Protein AF-A0A537HG86-F1 (afdb_monomer_lite)

Radius of gyration: 15.33 Å; chains: 1; bounding box: 36×35×35 Å

Secondary structure (DSSP, 8-state):
--PPPHHHHHHHHHHHHHHHHHHHHHHTT---HHHHHHHHHHHHHHHHHHTGGG-TTT--SSS-HHHHHHHHHHHHHHSTT----S--TT-SS-----

Structure (mmCIF, N/CA/C/O backbone):
data_AF-A0A537HG86-F1
#
_entry.id   AF-A0A537HG86-F1
#
loop_
_atom_site.group_PDB
_atom_site.id
_atom_site.type_symbol
_atom_site.label_atom_id
_atom_site.label_alt_id
_atom_site.label_comp_id
_atom_site.label_asym_id
_atom_site.label_entity_id
_atom_site.label_seq_id
_atom_site.pdbx_PDB_ins_code
_atom_site.Cartn_x
_a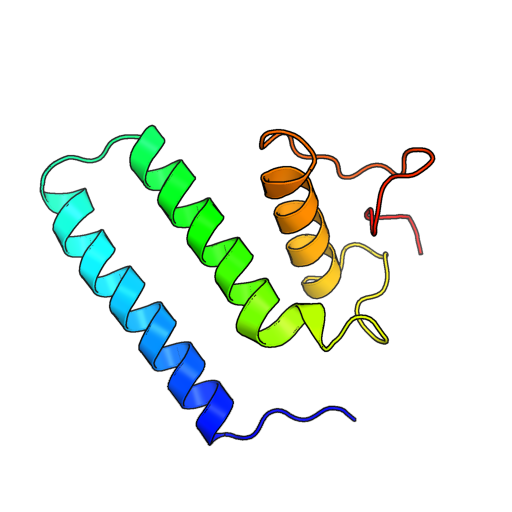tom_site.Cartn_y
_atom_site.Cartn_z
_atom_site.occupancy
_atom_site.B_iso_or_equiv
_atom_site.auth_seq_id
_atom_site.auth_comp_id
_atom_site.auth_asym_id
_atom_site.auth_atom_id
_atom_site.pdbx_PDB_model_num
ATOM 1 N N . MET A 1 1 ? 10.851 -5.508 -20.127 1.00 55.84 1 MET A N 1
ATOM 2 C CA . MET A 1 1 ? 9.691 -5.098 -19.307 1.00 55.84 1 MET A CA 1
ATOM 3 C C . MET A 1 1 ? 9.625 -6.038 -18.115 1.00 55.84 1 MET A C 1
ATOM 5 O O . MET A 1 1 ? 9.661 -7.239 -18.341 1.00 55.84 1 MET A O 1
ATOM 9 N N . LYS A 1 2 ? 9.635 -5.543 -16.869 1.00 65.12 2 LYS A N 1
ATOM 10 C CA . LYS A 1 2 ? 9.411 -6.424 -15.711 1.00 65.12 2 LYS A CA 1
ATOM 11 C C . LYS A 1 2 ? 7.944 -6.844 -15.743 1.00 65.12 2 LYS A C 1
ATOM 13 O O . LYS A 1 2 ? 7.074 -6.002 -15.550 1.00 65.12 2 LYS A O 1
ATOM 18 N N . THR A 1 3 ? 7.683 -8.102 -16.058 1.00 79.44 3 THR A N 1
ATOM 19 C CA . THR A 1 3 ? 6.339 -8.677 -16.080 1.00 79.44 3 THR A CA 1
ATOM 20 C C . THR A 1 3 ? 6.139 -9.517 -14.826 1.00 79.44 3 THR A C 1
ATOM 22 O O . THR A 1 3 ? 7.037 -10.246 -14.403 1.00 79.44 3 THR A O 1
ATOM 25 N N . TYR A 1 4 ? 4.971 -9.388 -14.204 1.00 87.56 4 TYR A N 1
ATOM 26 C CA . TYR A 1 4 ? 4.551 -10.300 -13.146 1.00 87.56 4 TYR A CA 1
ATOM 27 C C . TYR A 1 4 ? 3.997 -11.568 -13.788 1.00 87.56 4 TYR A C 1
ATOM 29 O O . TYR A 1 4 ? 3.319 -11.487 -14.813 1.00 87.56 4 TYR A O 1
ATOM 37 N N . SER A 1 5 ? 4.292 -12.732 -13.207 1.00 93.50 5 SER A N 1
ATOM 38 C CA . SER A 1 5 ? 3.601 -13.957 -13.603 1.00 93.50 5 SER A CA 1
ATOM 39 C C . SER A 1 5 ? 2.128 -13.856 -13.211 1.00 93.50 5 SER A C 1
ATOM 41 O O . SER A 1 5 ? 1.787 -13.193 -12.227 1.00 93.50 5 SER A O 1
ATOM 43 N N . GLN A 1 6 ? 1.259 -14.537 -13.957 1.00 94.50 6 GLN A N 1
ATOM 44 C CA . GLN A 1 6 ? -0.156 -14.617 -13.600 1.00 94.50 6 GLN A CA 1
ATOM 45 C C . GLN A 1 6 ? -0.333 -15.213 -12.197 1.00 94.50 6 GLN A C 1
ATOM 47 O O . GLN A 1 6 ? -1.062 -14.660 -11.389 1.00 94.50 6 GLN A O 1
ATOM 52 N N . GLU A 1 7 ? 0.443 -16.247 -11.865 1.00 96.25 7 GLU A N 1
ATOM 53 C CA . GLU A 1 7 ? 0.469 -16.852 -10.529 1.00 96.25 7 GLU A CA 1
ATOM 54 C C . GLU A 1 7 ? 0.759 -15.831 -9.414 1.00 96.25 7 GLU A C 1
ATOM 56 O O . GLU A 1 7 ? 0.099 -15.844 -8.377 1.00 96.25 7 GLU A O 1
ATOM 61 N N . HIS A 1 8 ? 1.713 -14.913 -9.619 1.00 93.94 8 HIS A N 1
ATOM 62 C CA . HIS A 1 8 ? 1.999 -13.854 -8.644 1.00 93.94 8 HIS A CA 1
ATOM 63 C C . HIS A 1 8 ? 0.811 -12.902 -8.495 1.00 93.94 8 HIS A C 1
ATOM 65 O O . HIS A 1 8 ? 0.463 -12.533 -7.376 1.00 93.94 8 HIS A O 1
ATOM 71 N N . ILE A 1 9 ? 0.179 -12.517 -9.609 1.00 95.00 9 ILE A N 1
ATOM 72 C CA . ILE A 1 9 ? -1.006 -11.650 -9.601 1.00 95.00 9 ILE A CA 1
ATOM 73 C C . ILE A 1 9 ? -2.151 -12.328 -8.841 1.00 95.00 9 ILE A C 1
ATOM 75 O O . ILE A 1 9 ? -2.713 -11.714 -7.933 1.00 95.00 9 ILE A O 1
ATOM 79 N N . ASP A 1 10 ? -2.436 -13.592 -9.145 1.00 97.12 10 ASP A N 1
ATOM 80 C CA . ASP A 1 10 ? -3.504 -14.369 -8.514 1.00 97.12 10 ASP A CA 1
ATOM 81 C C . ASP A 1 10 ? -3.248 -14.531 -7.006 1.00 97.12 10 ASP A C 1
ATOM 83 O O . ASP A 1 10 ? -4.143 -14.326 -6.182 1.00 97.12 10 ASP A O 1
ATOM 87 N N . ALA A 1 11 ? -2.003 -14.821 -6.611 1.00 96.06 11 ALA A N 1
ATOM 88 C CA . ALA A 1 11 ? -1.612 -14.925 -5.207 1.00 96.06 11 ALA A CA 1
ATOM 89 C C . ALA A 1 11 ? -1.741 -13.583 -4.461 1.00 96.06 11 ALA A C 1
ATOM 91 O O . ALA A 1 11 ? -2.203 -13.543 -3.314 1.00 96.06 11 ALA A O 1
ATOM 92 N N . SER A 1 12 ? -1.358 -12.475 -5.102 1.00 95.50 12 SER A N 1
ATOM 93 C CA . SER A 1 12 ? -1.541 -11.124 -4.566 1.00 95.50 12 SER A CA 1
ATOM 94 C C . SER A 1 12 ? -3.020 -10.781 -4.385 1.00 95.50 12 SER A C 1
ATOM 96 O O . SER A 1 12 ? -3.402 -10.295 -3.319 1.00 95.50 12 SER A O 1
ATOM 98 N N . GLN A 1 13 ? -3.861 -11.077 -5.380 1.00 95.75 13 GLN A N 1
ATOM 99 C CA . GLN A 1 13 ? -5.309 -10.867 -5.305 1.00 95.75 13 GLN A CA 1
ATOM 100 C C . GLN A 1 13 ? -5.932 -11.688 -4.174 1.00 95.75 13 GLN A C 1
ATOM 102 O O . GLN A 1 13 ? -6.607 -11.129 -3.310 1.00 95.75 13 GLN A O 1
ATOM 107 N N . ALA A 1 14 ? -5.619 -12.984 -4.098 1.00 96.88 14 ALA A N 1
ATOM 108 C CA . ALA A 1 14 ? -6.122 -13.863 -3.046 1.00 96.88 14 ALA A CA 1
ATOM 109 C C . ALA A 1 14 ? -5.768 -13.356 -1.637 1.00 96.88 14 ALA A C 1
ATOM 111 O O . ALA A 1 14 ? -6.587 -13.448 -0.714 1.00 96.88 14 ALA A O 1
ATOM 112 N N . ARG A 1 15 ? -4.567 -12.786 -1.465 1.00 95.81 15 ARG A N 1
ATOM 113 C CA . ARG A 1 15 ? -4.118 -12.191 -0.199 1.00 95.81 15 ARG A CA 1
ATOM 114 C C . ARG A 1 15 ? -4.897 -10.925 0.156 1.00 95.81 15 ARG A C 1
ATOM 116 O O . ARG A 1 15 ? -5.345 -10.801 1.295 1.00 95.81 15 ARG A O 1
ATOM 123 N N . VAL A 1 16 ? -5.077 -10.006 -0.794 1.00 94.44 16 VAL A N 1
ATOM 124 C CA . VAL A 1 16 ? -5.866 -8.780 -0.578 1.00 94.44 16 VAL A CA 1
ATOM 125 C C . VAL A 1 16 ? -7.315 -9.132 -0.246 1.00 94.44 16 VAL A C 1
ATOM 127 O O . VAL A 1 16 ? -7.856 -8.641 0.743 1.00 94.44 16 VAL A O 1
ATOM 130 N N . ASP A 1 17 ? -7.915 -10.057 -0.990 1.00 95.25 17 ASP A N 1
ATOM 131 C CA . ASP A 1 17 ? -9.287 -10.500 -0.760 1.00 95.25 17 ASP A CA 1
ATOM 132 C C . ASP A 1 17 ? -9.472 -11.159 0.610 1.00 95.25 17 ASP A C 1
ATOM 134 O O . ASP A 1 17 ? -10.499 -10.969 1.267 1.00 95.25 17 ASP A O 1
ATOM 138 N N . ALA A 1 18 ? -8.489 -11.936 1.073 1.00 94.12 18 ALA A N 1
ATOM 139 C CA . ALA A 1 18 ? -8.520 -12.518 2.410 1.00 94.12 18 ALA A CA 1
ATOM 140 C C . ALA A 1 18 ? -8.526 -11.435 3.500 1.00 94.12 18 ALA A C 1
ATOM 142 O O . ALA A 1 18 ? -9.344 -11.516 4.421 1.00 94.12 18 ALA A O 1
ATOM 143 N N . ASN A 1 19 ? -7.687 -10.403 3.359 1.00 91.69 19 ASN A N 1
ATOM 144 C CA . ASN A 1 19 ? -7.646 -9.268 4.282 1.00 91.69 19 ASN A CA 1
ATOM 145 C C . ASN A 1 19 ? -8.972 -8.496 4.281 1.00 91.69 19 ASN A C 1
ATOM 147 O O . ASN A 1 19 ? -9.533 -8.257 5.347 1.00 91.69 19 ASN A O 1
ATOM 151 N N . LEU A 1 20 ? -9.526 -8.190 3.103 1.00 91.62 20 LEU A N 1
ATOM 152 C CA . LEU A 1 20 ? -10.821 -7.511 2.966 1.00 91.62 20 LEU A CA 1
ATOM 153 C C . LEU A 1 20 ? -11.974 -8.315 3.587 1.00 91.62 20 LEU A C 1
ATOM 155 O O . LEU A 1 20 ? -12.867 -7.754 4.219 1.00 91.62 20 LEU A O 1
ATOM 159 N N . ARG A 1 21 ? -11.978 -9.645 3.432 1.00 92.12 21 ARG A N 1
ATOM 160 C CA . ARG A 1 21 ? -12.987 -10.509 4.069 1.00 92.12 21 ARG A CA 1
ATOM 161 C C . ARG A 1 21 ? -12.863 -10.520 5.590 1.00 92.12 21 ARG A C 1
ATOM 163 O O . ARG A 1 21 ? -13.889 -10.571 6.269 1.00 92.12 21 ARG A O 1
ATOM 170 N N . ALA A 1 22 ? -11.642 -10.536 6.121 1.00 87.56 22 ALA A N 1
ATOM 171 C CA . ALA A 1 22 ? -11.403 -10.487 7.560 1.00 87.56 22 ALA A CA 1
ATOM 172 C C . ALA A 1 22 ? -11.849 -9.138 8.143 1.00 87.56 22 ALA A C 1
ATOM 174 O O . ALA A 1 22 ? -12.593 -9.111 9.122 1.00 87.56 22 ALA A O 1
ATOM 175 N N . ASP A 1 23 ? -11.485 -8.049 7.470 1.00 85.94 23 ASP A N 1
ATOM 176 C CA . ASP A 1 23 ? -11.859 -6.681 7.817 1.00 85.94 23 ASP A CA 1
ATOM 177 C C . ASP A 1 23 ? -13.377 -6.478 7.870 1.00 85.94 23 ASP A C 1
ATOM 179 O O . ASP A 1 23 ? -13.914 -6.103 8.910 1.00 85.94 23 ASP A O 1
ATOM 183 N N . ARG A 1 24 ? -14.112 -6.859 6.816 1.00 85.50 24 ARG A N 1
ATOM 184 C CA . ARG A 1 24 ? -15.585 -6.744 6.787 1.00 85.50 24 ARG A CA 1
ATOM 185 C C . ARG A 1 24 ? -16.266 -7.435 7.971 1.00 85.50 24 ARG A C 1
ATOM 187 O O . ARG A 1 24 ? -17.284 -6.953 8.463 1.00 85.50 24 ARG A O 1
ATOM 194 N N . LYS A 1 25 ? -15.715 -8.556 8.452 1.00 83.88 25 LYS A N 1
ATOM 195 C CA . LYS A 1 25 ? -16.228 -9.257 9.644 1.00 83.88 25 LYS A CA 1
ATOM 196 C C . LYS A 1 25 ? -15.933 -8.509 10.946 1.00 83.88 25 LYS A C 1
ATOM 198 O O . LYS A 1 25 ? -16.650 -8.718 11.923 1.00 83.88 25 LYS A O 1
ATOM 203 N N . GLN A 1 26 ? -14.871 -7.709 10.982 1.00 78.56 26 GLN A N 1
ATOM 204 C CA . GLN A 1 26 ? -14.426 -6.950 12.146 1.00 78.56 26 GLN A CA 1
ATOM 205 C C . GLN A 1 26 ? -15.108 -5.578 12.229 1.00 78.56 26 GLN A C 1
ATOM 207 O O . GLN A 1 26 ? -15.661 -5.255 13.279 1.00 78.56 26 GLN A O 1
ATOM 212 N N . VAL A 1 27 ? -15.183 -4.834 11.119 1.00 77.88 27 VAL A N 1
ATOM 213 C CA . VAL A 1 27 ? -15.914 -3.554 11.018 1.00 77.88 27 VAL A CA 1
ATOM 214 C C . VAL A 1 27 ? -17.384 -3.726 11.402 1.00 77.88 27 VAL A C 1
ATOM 216 O O . VAL A 1 27 ? -17.932 -2.904 12.128 1.00 77.88 27 VAL A O 1
ATOM 219 N N . ALA A 1 28 ? -18.009 -4.843 11.011 1.00 75.00 28 ALA A N 1
ATOM 220 C CA . ALA A 1 28 ? -19.389 -5.160 11.386 1.00 75.00 28 ALA A CA 1
ATOM 221 C C . ALA A 1 28 ? -19.610 -5.329 12.905 1.00 75.00 28 ALA A C 1
ATOM 223 O O . ALA A 1 28 ? -20.753 -5.302 13.356 1.00 75.00 28 ALA A O 1
ATOM 224 N N . LYS A 1 29 ? -18.546 -5.536 13.694 1.00 76.25 29 LYS A N 1
ATOM 225 C CA . LYS A 1 29 ? -18.630 -5.755 15.147 1.00 76.25 29 LYS A CA 1
ATOM 226 C C . LYS A 1 29 ? -18.359 -4.492 15.961 1.00 76.25 29 LYS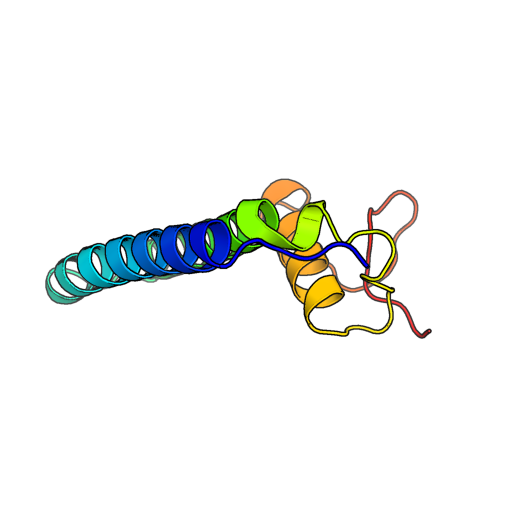 A C 1
ATOM 228 O O . LYS A 1 29 ? -18.960 -4.343 17.019 1.00 76.25 29 LYS A O 1
ATOM 233 N N . ALA A 1 30 ? -17.463 -3.619 15.499 1.00 67.44 30 ALA A N 1
ATOM 234 C CA . ALA A 1 30 ? -17.176 -2.320 16.111 1.00 67.44 30 ALA A CA 1
ATOM 235 C C . ALA A 1 30 ? -16.292 -1.476 15.168 1.00 67.44 30 ALA A C 1
ATOM 237 O O . ALA A 1 30 ? -15.075 -1.679 15.145 1.00 67.44 30 ALA A O 1
ATOM 238 N N . PRO A 1 31 ? -16.859 -0.540 14.389 1.00 71.75 31 PRO A N 1
ATOM 239 C CA . PRO A 1 31 ? -16.065 0.351 13.553 1.00 71.75 31 PRO A CA 1
ATOM 240 C C . PRO A 1 31 ? -15.365 1.395 14.434 1.00 71.75 31 PRO A C 1
ATOM 242 O O . PRO A 1 31 ? -16.022 2.155 15.147 1.00 71.75 31 PRO A O 1
ATOM 245 N N . SER A 1 32 ? -14.033 1.445 14.395 1.00 85.31 32 SER A N 1
ATOM 246 C CA . SER A 1 32 ? -13.265 2.564 14.947 1.00 85.31 32 SER A CA 1
ATOM 247 C C . SER A 1 32 ? -12.391 3.185 13.867 1.00 85.31 32 SER A C 1
ATOM 249 O O . SER A 1 32 ? -11.830 2.488 13.017 1.00 85.31 32 SER A O 1
ATOM 251 N N . LYS A 1 33 ? -12.251 4.513 13.912 1.00 87.00 33 LYS A N 1
ATOM 252 C CA . LYS A 1 33 ? -11.431 5.261 12.949 1.00 87.00 33 LYS A CA 1
ATOM 253 C C . LYS A 1 33 ? -9.964 4.845 13.021 1.00 87.00 33 LYS A C 1
ATOM 255 O O . LYS A 1 33 ? -9.273 4.819 12.009 1.00 87.00 33 LYS A O 1
ATOM 260 N N . GLU A 1 34 ? -9.490 4.495 14.213 1.00 88.25 34 GLU A N 1
ATOM 261 C CA . GLU A 1 34 ? -8.129 4.021 14.448 1.00 88.25 34 GLU A CA 1
ATOM 262 C C . GLU A 1 34 ? -7.876 2.684 13.748 1.00 88.25 34 GLU A C 1
ATOM 264 O O . GLU A 1 34 ? -6.805 2.475 13.174 1.00 88.25 34 GLU A O 1
ATOM 269 N N . PHE A 1 35 ? -8.862 1.784 13.776 1.00 86.75 35 PHE A N 1
ATOM 270 C CA . PHE A 1 35 ? -8.769 0.506 13.086 1.00 86.75 35 PHE A CA 1
ATOM 271 C C . PHE A 1 35 ? -8.785 0.696 11.567 1.00 86.75 35 PHE A C 1
ATOM 273 O O . PHE A 1 35 ? -7.892 0.180 10.898 1.00 86.75 35 PHE A O 1
ATOM 280 N N . GLU A 1 36 ? -9.720 1.489 11.036 1.00 87.50 36 GLU A N 1
ATOM 281 C CA . GLU A 1 36 ? -9.792 1.794 9.599 1.00 87.50 36 GLU A CA 1
ATOM 282 C C . GLU A 1 36 ? -8.487 2.414 9.081 1.00 87.50 36 GLU A C 1
ATOM 284 O O . GLU A 1 36 ? -7.952 1.982 8.060 1.00 87.50 36 GLU A O 1
ATOM 289 N N . ALA A 1 37 ? -7.925 3.382 9.815 1.00 90.12 37 ALA A N 1
ATOM 290 C CA . ALA A 1 37 ? -6.663 4.019 9.455 1.00 90.12 37 ALA A CA 1
ATOM 291 C C . ALA A 1 37 ? -5.496 3.020 9.438 1.00 90.12 37 ALA A C 1
ATOM 293 O O . ALA A 1 37 ? -4.683 3.027 8.512 1.00 90.12 37 ALA A O 1
ATOM 294 N N . ARG A 1 38 ? -5.412 2.133 10.440 1.00 90.25 38 ARG A N 1
ATOM 295 C CA . ARG A 1 38 ? -4.374 1.096 10.483 1.00 90.25 38 ARG A CA 1
ATOM 296 C C . ARG A 1 38 ? -4.533 0.099 9.338 1.00 90.25 38 ARG A C 1
ATOM 298 O O . ARG A 1 38 ? -3.549 -0.210 8.674 1.00 90.25 38 ARG A O 1
ATOM 305 N N . PHE A 1 39 ? -5.756 -0.358 9.086 1.00 90.69 39 PHE A N 1
ATOM 306 C CA . PHE A 1 39 ? -6.054 -1.299 8.014 1.00 90.69 39 PHE A CA 1
ATOM 307 C C . PHE A 1 39 ? -5.688 -0.730 6.638 1.00 90.69 39 PHE A C 1
ATOM 309 O O . PHE A 1 39 ? -5.012 -1.395 5.852 1.00 90.69 39 PHE A O 1
ATOM 316 N N . LEU A 1 40 ? -6.062 0.526 6.371 1.00 91.50 40 LEU A N 1
ATOM 317 C CA . LEU A 1 40 ? -5.683 1.222 5.144 1.00 91.50 40 LEU A CA 1
ATOM 318 C C . LEU A 1 40 ? -4.158 1.309 4.994 1.00 91.50 40 LEU A C 1
ATOM 320 O O . LEU A 1 40 ? -3.630 0.975 3.934 1.00 91.50 40 LEU A O 1
ATOM 324 N N . ASN A 1 41 ? -3.450 1.722 6.050 1.00 95.12 41 ASN A N 1
ATOM 325 C CA . ASN A 1 41 ? -1.991 1.832 6.023 1.00 95.12 41 ASN A CA 1
ATOM 326 C C . ASN A 1 41 ? -1.328 0.482 5.714 1.00 95.12 41 ASN A C 1
ATOM 328 O O . ASN A 1 41 ? -0.448 0.414 4.856 1.00 95.12 41 ASN A O 1
ATOM 332 N N . ASP A 1 42 ? -1.784 -0.596 6.356 1.00 94.62 42 ASP A N 1
ATOM 333 C CA . ASP A 1 42 ? -1.251 -1.942 6.140 1.00 94.62 42 ASP A CA 1
ATOM 334 C C . ASP A 1 42 ? -1.500 -2.428 4.696 1.00 94.62 42 ASP A C 1
ATOM 336 O O . ASP A 1 42 ? -0.612 -3.024 4.081 1.00 94.62 42 ASP A O 1
ATOM 340 N N . LEU A 1 43 ? -2.667 -2.126 4.108 1.00 94.38 43 LEU A N 1
ATOM 341 C CA . LEU A 1 43 ? -2.964 -2.446 2.705 1.00 94.38 43 LEU A CA 1
ATOM 342 C C . LEU A 1 43 ? -2.072 -1.683 1.717 1.00 94.38 43 LEU A C 1
ATOM 344 O O . LEU A 1 43 ? -1.605 -2.269 0.738 1.00 94.38 43 LEU A O 1
ATOM 348 N N . VAL A 1 44 ? -1.813 -0.399 1.968 1.00 95.00 44 VAL A N 1
ATOM 349 C CA . VAL A 1 44 ? -0.937 0.422 1.117 1.00 95.00 44 VAL A CA 1
ATOM 350 C C . VAL A 1 44 ? 0.500 -0.108 1.147 1.00 95.00 44 VAL A C 1
ATOM 352 O O . VAL A 1 44 ? 1.117 -0.276 0.094 1.00 95.00 44 VAL A O 1
ATOM 355 N N . LEU A 1 45 ? 1.019 -0.447 2.331 1.00 96.06 45 LEU A N 1
ATOM 356 C CA . LEU A 1 45 ? 2.348 -1.054 2.475 1.00 96.06 45 LEU A CA 1
ATOM 357 C C . LEU A 1 45 ? 2.435 -2.423 1.788 1.00 96.06 45 LEU A C 1
ATOM 359 O O . LEU A 1 45 ? 3.432 -2.733 1.133 1.00 96.06 45 LEU A O 1
ATOM 363 N N . LEU A 1 46 ? 1.380 -3.234 1.893 1.00 95.44 46 LEU A N 1
ATOM 364 C CA . LEU A 1 46 ? 1.308 -4.522 1.211 1.00 95.44 46 LEU A CA 1
ATOM 365 C C . LEU A 1 46 ? 1.344 -4.356 -0.317 1.00 95.44 46 LEU A C 1
ATOM 367 O O . LEU A 1 46 ? 2.016 -5.131 -0.997 1.00 95.44 46 LEU A O 1
ATOM 371 N N . LEU A 1 47 ? 0.664 -3.344 -0.864 1.00 93.50 47 LEU A N 1
ATOM 372 C CA . LEU A 1 47 ? 0.671 -3.061 -2.300 1.00 93.50 47 LEU A CA 1
ATOM 373 C C . LEU A 1 47 ? 2.076 -2.691 -2.806 1.00 93.50 47 LEU A C 1
ATOM 375 O O . LEU A 1 47 ? 2.501 -3.186 -3.856 1.00 93.50 47 LEU A O 1
ATOM 379 N N . ASP A 1 48 ? 2.827 -1.889 -2.045 1.00 92.88 48 ASP A N 1
ATOM 380 C CA . ASP A 1 48 ? 4.224 -1.586 -2.373 1.00 92.88 48 ASP A CA 1
ATOM 381 C C . ASP A 1 48 ? 5.100 -2.841 -2.358 1.00 92.88 48 ASP A C 1
ATOM 383 O O . ASP A 1 48 ? 5.836 -3.103 -3.318 1.00 92.88 48 ASP A O 1
ATOM 387 N N . TYR A 1 49 ? 4.960 -3.669 -1.319 1.00 92.25 49 TYR A N 1
ATOM 388 C CA . TYR A 1 49 ? 5.693 -4.927 -1.210 1.00 92.25 49 TYR A CA 1
ATOM 389 C C . TYR A 1 49 ? 5.352 -5.916 -2.331 1.00 92.25 49 TYR A C 1
ATOM 391 O O . TYR A 1 49 ? 6.216 -6.666 -2.769 1.00 92.25 49 TYR A O 1
ATOM 399 N N . MET A 1 50 ? 4.122 -5.944 -2.841 1.00 92.38 50 MET A N 1
ATOM 400 C CA . MET A 1 50 ? 3.765 -6.870 -3.921 1.00 92.38 50 MET A CA 1
ATOM 401 C C . MET A 1 50 ? 4.198 -6.372 -5.301 1.00 92.38 50 MET A C 1
ATOM 403 O O . MET A 1 50 ? 4.547 -7.197 -6.149 1.00 92.38 50 MET A O 1
ATOM 407 N N . PHE A 1 51 ? 4.191 -5.051 -5.526 1.00 90.12 51 PHE A N 1
ATOM 408 C CA . PHE A 1 51 ? 4.360 -4.488 -6.867 1.00 90.12 51 PHE A CA 1
ATOM 409 C C . PHE A 1 51 ? 5.340 -3.310 -6.942 1.00 90.12 51 PHE A C 1
ATOM 411 O O . PHE A 1 51 ? 6.319 -3.357 -7.691 1.00 90.12 51 PHE A O 1
ATOM 418 N N . VAL A 1 52 ? 5.086 -2.227 -6.208 1.00 86.88 52 VAL A N 1
ATOM 419 C CA . VAL A 1 52 ? 5.688 -0.919 -6.526 1.00 86.88 52 VAL A CA 1
ATOM 420 C C . VAL A 1 52 ? 7.202 -0.890 -6.276 1.00 86.88 52 VAL A C 1
ATOM 422 O O . VAL A 1 52 ? 7.938 -0.370 -7.116 1.00 86.88 52 VAL A O 1
ATOM 425 N N . HIS A 1 53 ? 7.714 -1.549 -5.229 1.00 85.06 53 HIS A N 1
ATOM 426 C CA . HIS A 1 53 ? 9.160 -1.599 -4.944 1.00 85.06 53 HIS A CA 1
ATOM 427 C C . HIS A 1 53 ? 10.009 -2.204 -6.078 1.00 85.06 53 HIS A C 1
ATOM 429 O O . HIS A 1 53 ? 11.200 -1.911 -6.188 1.00 85.06 53 HIS A O 1
ATOM 435 N N . ARG A 1 54 ? 9.421 -3.025 -6.962 1.00 83.50 54 ARG A N 1
ATOM 436 C CA . ARG A 1 54 ? 10.131 -3.606 -8.119 1.00 83.50 54 ARG A CA 1
ATOM 437 C C . ARG A 1 54 ? 10.083 -2.711 -9.353 1.00 83.50 54 ARG A C 1
ATOM 439 O O . ARG A 1 54 ? 10.843 -2.958 -10.294 1.00 83.50 54 ARG A O 1
ATOM 446 N N . LEU A 1 55 ? 9.213 -1.703 -9.358 1.00 83.94 55 LEU A N 1
ATOM 447 C CA . LEU A 1 55 ? 8.920 -0.830 -10.494 1.00 83.94 55 LEU A CA 1
ATOM 448 C C . LEU A 1 55 ? 9.575 0.553 -10.379 1.00 83.94 55 LEU A C 1
ATOM 450 O O . LEU A 1 55 ? 9.265 1.432 -11.172 1.00 83.94 55 LEU A O 1
ATOM 454 N N . THR A 1 56 ? 10.536 0.737 -9.469 1.00 79.31 56 THR A N 1
ATOM 455 C CA . THR A 1 56 ? 11.234 2.018 -9.236 1.00 79.31 56 THR A CA 1
ATOM 456 C C . THR A 1 56 ? 11.825 2.657 -10.499 1.00 79.31 56 THR A C 1
ATOM 458 O O . THR A 1 56 ? 11.899 3.876 -10.589 1.00 79.31 56 THR A O 1
ATOM 461 N N . GLY A 1 57 ? 12.204 1.855 -11.501 1.00 80.00 57 GLY A N 1
ATOM 462 C CA . GLY A 1 57 ? 12.719 2.348 -12.785 1.00 80.00 57 GLY A CA 1
ATOM 463 C C . GLY A 1 57 ? 11.671 2.965 -13.723 1.00 80.00 57 GLY A C 1
ATOM 464 O O . GLY A 1 57 ? 12.054 3.659 -14.657 1.00 80.00 57 GLY A O 1
ATOM 465 N N . ILE A 1 58 ? 10.377 2.716 -13.497 1.00 82.94 58 ILE A N 1
ATOM 466 C CA . ILE A 1 58 ? 9.258 3.279 -14.280 1.00 82.94 58 ILE A CA 1
ATOM 467 C C . ILE A 1 58 ? 8.282 4.089 -13.416 1.00 82.94 58 ILE A C 1
ATOM 469 O O . ILE A 1 58 ? 7.314 4.629 -13.934 1.00 82.94 58 ILE A O 1
ATOM 473 N N . GLU A 1 59 ? 8.519 4.147 -12.102 1.00 83.94 59 GLU A N 1
ATOM 474 C CA . GLU A 1 59 ? 7.644 4.801 -11.127 1.00 83.94 59 GLU A CA 1
ATOM 475 C C . GLU A 1 59 ? 7.500 6.300 -11.398 1.00 83.94 59 GLU A C 1
ATOM 477 O O . GLU A 1 59 ? 6.442 6.850 -11.136 1.00 83.94 59 GLU A O 1
ATOM 482 N N . GLY A 1 60 ? 8.530 6.961 -11.935 1.00 83.75 60 GLY A N 1
ATOM 483 C CA . GLY A 1 60 ? 8.501 8.405 -12.173 1.00 83.75 60 GLY A CA 1
ATOM 484 C C . GLY A 1 60 ? 8.320 9.225 -10.888 1.00 83.75 60 GLY A C 1
ATOM 485 O O . GLY A 1 60 ? 8.426 8.714 -9.773 1.00 83.75 60 GLY A O 1
ATOM 486 N N . LYS A 1 61 ? 8.101 10.534 -11.046 1.00 83.94 61 LYS A N 1
ATOM 487 C CA . LYS A 1 61 ? 7.802 11.463 -9.938 1.00 83.94 61 LYS A CA 1
ATOM 488 C C . LYS A 1 61 ? 6.613 12.370 -10.228 1.00 83.94 61 LYS A C 1
ATOM 490 O O . LYS A 1 61 ? 6.297 13.217 -9.417 1.00 83.94 61 LYS A O 1
ATOM 495 N N . ASP A 1 62 ? 5.938 12.171 -11.344 1.00 81.81 62 ASP A N 1
ATOM 496 C CA . ASP A 1 62 ? 4.855 12.995 -11.889 1.00 81.81 62 ASP A CA 1
ATOM 497 C C . ASP A 1 62 ? 3.501 12.810 -11.177 1.00 81.81 62 ASP A C 1
ATOM 499 O O . ASP A 1 62 ? 2.466 13.234 -11.686 1.00 81.81 62 ASP A O 1
ATOM 503 N N . GLY A 1 63 ? 3.473 12.147 -10.017 1.00 82.88 63 GLY A N 1
ATOM 504 C CA . GLY A 1 63 ? 2.230 11.852 -9.314 1.00 82.88 63 GLY A CA 1
ATOM 505 C C . GLY A 1 63 ? 1.365 10.795 -10.003 1.00 82.88 63 GLY A C 1
ATOM 506 O O . GLY A 1 63 ? 0.172 10.714 -9.705 1.00 82.88 63 GLY A O 1
ATOM 507 N N . ASN A 1 64 ? 1.918 9.960 -10.890 1.00 88.38 64 ASN A N 1
ATOM 508 C CA . ASN A 1 64 ? 1.200 8.782 -11.375 1.00 88.38 64 ASN A CA 1
ATOM 509 C C . ASN A 1 64 ? 0.907 7.783 -10.226 1.00 88.38 64 ASN A C 1
ATOM 511 O O . ASN A 1 64 ? 1.498 7.883 -9.145 1.00 88.38 64 ASN A O 1
ATOM 515 N N . PRO A 1 65 ? 0.025 6.787 -10.430 1.00 89.94 65 PRO A N 1
ATOM 516 C CA . PRO A 1 65 ? -0.387 5.877 -9.360 1.00 89.94 65 PRO A CA 1
ATOM 517 C C . PRO A 1 65 ? 0.758 5.148 -8.638 1.00 89.94 65 PRO A C 1
ATOM 519 O O . PRO A 1 65 ? 0.679 4.950 -7.427 1.00 89.94 65 PRO A O 1
ATOM 522 N N . LEU A 1 66 ? 1.835 4.772 -9.339 1.00 89.44 66 LEU A N 1
ATOM 523 C CA . LEU A 1 66 ? 2.987 4.111 -8.715 1.00 89.44 66 LEU A CA 1
ATOM 524 C C . LEU A 1 66 ? 3.717 5.072 -7.772 1.00 89.44 66 LEU A C 1
ATOM 526 O O . LEU A 1 66 ? 4.011 4.716 -6.628 1.00 89.44 66 LEU A O 1
ATOM 530 N N . ASN A 1 67 ? 3.943 6.304 -8.229 1.00 89.19 67 ASN A N 1
ATOM 531 C CA . ASN A 1 67 ? 4.555 7.348 -7.417 1.00 89.19 67 ASN A CA 1
ATOM 532 C C . ASN A 1 67 ? 3.684 7.717 -6.204 1.00 89.19 67 ASN A C 1
ATOM 534 O O . ASN A 1 67 ? 4.203 7.870 -5.100 1.00 89.19 67 ASN A O 1
ATOM 538 N N . GLN A 1 68 ? 2.358 7.780 -6.358 1.00 90.25 68 GLN A N 1
ATOM 539 C CA . GLN A 1 68 ? 1.454 8.057 -5.235 1.00 90.25 68 GLN A CA 1
ATOM 540 C C . GLN A 1 68 ? 1.537 6.983 -4.144 1.00 90.25 68 GLN A C 1
ATOM 542 O O . GLN A 1 68 ? 1.624 7.318 -2.962 1.00 90.25 68 GLN A O 1
ATOM 547 N N . VAL A 1 69 ? 1.569 5.698 -4.517 1.00 92.62 69 VAL A N 1
ATOM 548 C CA . VAL A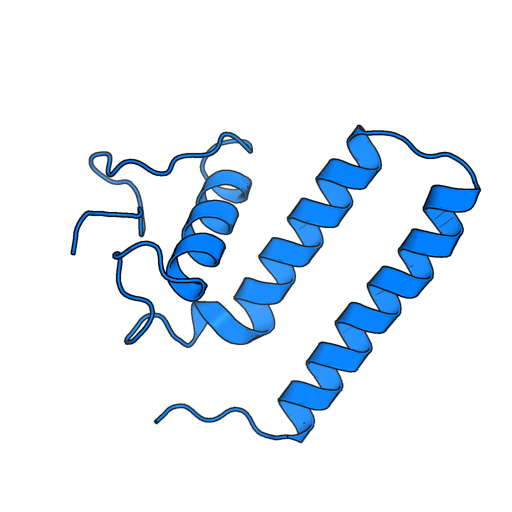 1 69 ? 1.730 4.605 -3.542 1.00 92.62 69 VAL A CA 1
ATOM 549 C C . VAL A 1 69 ? 3.059 4.742 -2.801 1.00 92.62 69 VAL A C 1
ATOM 551 O O . VAL A 1 69 ? 3.078 4.656 -1.574 1.00 92.62 69 VAL A O 1
ATOM 554 N N . ARG A 1 70 ? 4.158 5.045 -3.503 1.00 91.38 70 ARG A N 1
ATOM 555 C CA . ARG A 1 70 ? 5.458 5.294 -2.863 1.00 91.38 70 ARG A CA 1
ATOM 556 C C . ARG A 1 70 ? 5.406 6.452 -1.871 1.00 91.38 70 ARG A C 1
ATOM 558 O O . ARG A 1 70 ? 5.914 6.313 -0.758 1.00 91.38 70 ARG A O 1
ATOM 565 N N . VAL A 1 71 ? 4.798 7.575 -2.252 1.00 91.62 71 VAL A N 1
ATOM 566 C CA . VAL A 1 71 ? 4.644 8.756 -1.388 1.00 91.62 71 VAL A 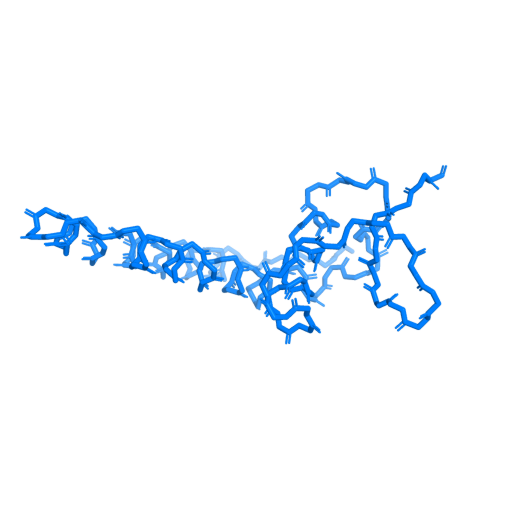CA 1
ATOM 567 C C . VAL A 1 71 ? 3.8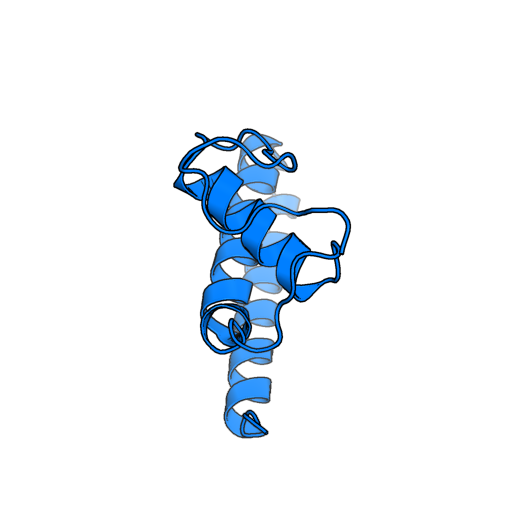62 8.405 -0.121 1.00 91.62 71 VAL A C 1
ATOM 569 O O . VAL A 1 71 ? 4.272 8.786 0.980 1.00 91.62 71 VAL A O 1
ATOM 572 N N . LEU A 1 72 ? 2.778 7.635 -0.248 1.00 94.19 72 LEU A N 1
ATOM 573 C CA . LEU A 1 72 ? 1.999 7.166 0.897 1.00 94.19 72 LEU A CA 1
ATOM 574 C C . LEU A 1 72 ? 2.822 6.236 1.797 1.00 94.19 72 LEU A C 1
ATOM 576 O O . LEU A 1 72 ? 2.880 6.464 3.004 1.00 94.19 72 LEU A O 1
ATOM 580 N N . CYS A 1 73 ? 3.525 5.249 1.235 1.00 94.44 73 CYS A N 1
ATOM 581 C CA . CYS A 1 73 ? 4.387 4.352 2.010 1.00 94.44 73 CYS A CA 1
ATOM 582 C C . CYS A 1 73 ? 5.481 5.113 2.770 1.00 94.44 73 CYS A C 1
ATOM 584 O O . CYS A 1 73 ? 5.685 4.873 3.960 1.00 94.44 73 CYS A O 1
ATOM 586 N N . ASN A 1 74 ? 6.146 6.071 2.118 1.00 92.38 74 ASN A N 1
ATOM 587 C CA . ASN A 1 74 ? 7.163 6.904 2.760 1.00 92.38 74 ASN A CA 1
ATOM 588 C C . ASN A 1 74 ? 6.554 7.772 3.868 1.00 92.38 74 ASN A C 1
ATOM 590 O O . ASN A 1 74 ? 7.138 7.907 4.938 1.00 92.38 74 ASN A O 1
ATOM 594 N N . SER A 1 75 ? 5.356 8.315 3.658 1.00 93.38 75 SER A N 1
ATOM 595 C CA . SER A 1 75 ? 4.641 9.091 4.678 1.00 93.38 75 SER A CA 1
ATOM 596 C C . SER A 1 75 ? 4.2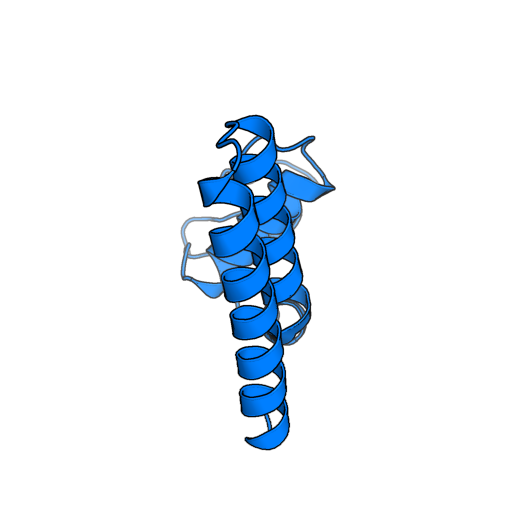93 8.241 5.908 1.00 93.38 75 SER A C 1
ATOM 598 O O . SER A 1 75 ? 4.503 8.669 7.045 1.00 93.38 75 SER A O 1
ATOM 600 N N . ILE A 1 76 ? 3.826 7.008 5.687 1.00 94.94 76 ILE A N 1
ATOM 601 C CA . ILE A 1 76 ? 3.498 6.047 6.747 1.00 94.94 76 ILE A CA 1
ATOM 602 C C . ILE A 1 76 ? 4.754 5.668 7.542 1.00 94.94 76 ILE A C 1
ATOM 604 O O . ILE A 1 76 ? 4.772 5.819 8.763 1.00 94.94 76 ILE A O 1
ATOM 608 N N . LEU A 1 77 ? 5.810 5.213 6.862 1.00 93.75 77 LEU A N 1
ATOM 609 C CA . LEU A 1 77 ? 6.992 4.637 7.512 1.00 93.75 77 LEU A CA 1
ATOM 610 C C . LEU A 1 77 ? 7.980 5.685 8.030 1.00 93.75 77 LEU A C 1
ATOM 612 O O . LEU A 1 77 ? 8.608 5.478 9.065 1.00 93.75 77 LEU A O 1
ATOM 616 N N . LEU A 1 78 ? 8.141 6.796 7.309 1.00 91.62 78 LEU A N 1
ATOM 617 C CA . LEU A 1 78 ? 9.225 7.758 7.534 1.00 91.62 78 LEU A CA 1
ATOM 618 C C . LEU A 1 78 ? 8.730 9.106 8.072 1.00 91.62 78 LEU A C 1
ATOM 620 O O . LEU A 1 78 ? 9.529 9.847 8.638 1.00 91.62 78 LEU A O 1
ATOM 624 N N . ASN A 1 79 ? 7.432 9.424 7.951 1.00 92.12 79 ASN A N 1
ATOM 625 C CA . ASN A 1 79 ? 6.864 10.695 8.425 1.00 92.12 79 ASN A CA 1
ATOM 626 C C . ASN A 1 79 ? 5.815 10.550 9.537 1.00 92.12 79 ASN A C 1
ATOM 628 O O . ASN A 1 79 ? 4.943 11.408 9.690 1.00 92.12 79 ASN A O 1
ATOM 632 N N . LYS A 1 80 ? 5.857 9.466 10.321 1.00 91.81 80 LYS A N 1
ATOM 633 C CA . LYS A 1 80 ? 4.905 9.235 11.428 1.00 91.81 80 LYS A CA 1
ATOM 634 C C . LYS A 1 80 ? 3.436 9.331 10.966 1.00 91.81 80 LYS A C 1
ATOM 636 O O . LYS A 1 80 ? 2.597 9.873 11.683 1.00 91.81 80 LYS A O 1
ATOM 641 N N . GLY A 1 81 ? 3.144 8.875 9.746 1.00 91.00 81 GLY A N 1
ATOM 642 C CA . GLY A 1 81 ? 1.809 8.934 9.147 1.00 91.00 81 GLY A CA 1
ATOM 643 C C . GLY A 1 81 ? 1.383 10.305 8.608 1.00 91.00 81 GLY A C 1
ATOM 644 O O . GLY A 1 81 ? 0.245 10.445 8.168 1.00 91.00 81 GLY A O 1
ATOM 645 N N . LYS A 1 82 ? 2.251 11.324 8.614 1.00 90.88 82 LYS A N 1
ATOM 646 C CA . LYS A 1 82 ? 1.950 12.628 8.007 1.00 90.88 82 LYS A CA 1
ATOM 647 C C . LYS A 1 82 ? 2.235 12.588 6.510 1.00 90.88 82 LYS A C 1
ATOM 649 O O . LYS A 1 82 ? 3.349 12.277 6.097 1.00 90.88 82 LYS A O 1
ATOM 654 N N . LEU A 1 83 ? 1.245 12.932 5.693 1.00 90.69 83 LEU A N 1
ATOM 655 C CA . LEU A 1 83 ? 1.413 12.978 4.243 1.00 90.69 83 LEU A CA 1
ATOM 656 C C . LEU A 1 83 ? 2.479 14.016 3.854 1.00 90.69 83 LEU A C 1
ATOM 658 O O . LEU A 1 83 ? 2.342 15.187 4.199 1.00 90.69 83 LEU A O 1
ATOM 662 N N . GLN A 1 84 ? 3.517 13.585 3.133 1.00 88.88 84 GLN A N 1
ATOM 663 C CA . GLN A 1 84 ? 4.563 14.458 2.593 1.00 88.88 84 GLN A CA 1
ATOM 664 C C . GLN A 1 84 ? 4.661 14.288 1.080 1.00 88.88 84 GLN A C 1
ATOM 666 O O . GLN A 1 84 ? 5.320 13.373 0.585 1.00 88.88 84 GLN A O 1
ATOM 671 N N . VAL A 1 85 ? 3.998 15.187 0.358 1.00 82.94 85 VAL A N 1
ATOM 672 C CA . VAL A 1 85 ? 3.966 15.177 -1.110 1.00 82.94 85 VAL A CA 1
ATOM 673 C C . VAL A 1 85 ? 5.145 15.962 -1.677 1.00 82.94 85 VAL A C 1
ATOM 675 O O . VAL A 1 85 ? 5.801 15.493 -2.605 1.00 82.94 85 VAL A O 1
ATOM 678 N N . ASP A 1 86 ? 5.459 17.108 -1.063 1.00 79.31 86 ASP A N 1
ATOM 679 C CA . ASP A 1 86 ? 6.502 18.010 -1.542 1.00 79.31 86 ASP A CA 1
ATOM 680 C C . ASP A 1 86 ? 7.900 17.421 -1.390 1.00 79.31 86 ASP A C 1
ATOM 682 O O . ASP A 1 86 ? 8.236 16.736 -0.412 1.00 79.31 86 ASP A O 1
ATOM 686 N N . LYS A 1 87 ? 8.763 17.771 -2.343 1.00 75.38 87 LYS A N 1
ATOM 687 C CA . LYS A 1 87 ? 10.179 17.436 -2.293 1.00 75.38 87 LYS A CA 1
ATOM 688 C C . LYS A 1 87 ? 10.890 18.254 -1.219 1.00 75.38 87 LYS A C 1
ATOM 690 O O . LYS A 1 87 ? 11.097 19.452 -1.378 1.00 75.38 87 LYS A O 1
ATOM 695 N N . LEU A 1 88 ? 11.348 17.572 -0.171 1.00 74.94 88 LEU A N 1
ATOM 696 C CA . LEU A 1 88 ? 12.250 18.135 0.833 1.00 74.94 88 LEU A CA 1
ATOM 697 C C . LEU A 1 88 ? 13.685 17.614 0.633 1.00 74.94 88 LEU A C 1
ATOM 699 O O . LEU A 1 88 ? 13.872 16.504 0.120 1.00 74.94 88 LEU A O 1
ATOM 703 N N . PRO A 1 89 ? 14.715 18.380 1.035 1.00 77.25 89 PRO A N 1
ATOM 704 C CA . PRO A 1 89 ? 16.092 17.896 1.053 1.00 77.25 89 PRO A CA 1
ATOM 705 C C . PRO A 1 89 ? 16.208 16.586 1.847 1.00 77.25 89 PRO A C 1
ATOM 707 O O . PRO A 1 89 ? 15.753 16.501 2.983 1.00 77.25 89 PRO A O 1
ATOM 710 N N . GLY A 1 90 ? 16.790 15.552 1.234 1.00 74.75 90 GLY A N 1
ATOM 711 C CA . GLY A 1 90 ? 16.932 14.227 1.850 1.00 74.75 90 GLY A CA 1
ATOM 712 C C . GLY A 1 90 ? 15.654 13.376 1.893 1.00 74.75 90 GLY A C 1
ATOM 713 O O . GLY A 1 90 ? 15.710 12.249 2.377 1.00 74.75 90 GLY A O 1
ATOM 714 N N . TRP A 1 91 ? 14.520 13.862 1.371 1.00 79.94 91 TRP A N 1
ATOM 715 C CA . TRP A 1 91 ? 13.268 13.101 1.346 1.00 79.94 91 TRP A CA 1
ATOM 716 C C . TRP A 1 91 ? 13.213 12.120 0.164 1.00 79.94 91 TRP A C 1
ATOM 718 O O . TRP A 1 91 ? 13.377 12.542 -0.989 1.00 79.94 91 TRP A O 1
ATOM 728 N N . PRO A 1 92 ? 12.973 10.819 0.406 1.00 75.62 92 PRO A N 1
ATOM 729 C CA . PRO A 1 92 ? 12.933 9.829 -0.661 1.00 75.62 92 PRO A CA 1
ATOM 730 C C . PRO A 1 92 ? 11.650 9.946 -1.495 1.00 75.62 92 PRO A C 1
ATOM 732 O O . PRO A 1 92 ? 10.554 10.053 -0.950 1.00 75.62 92 PRO A O 1
ATOM 735 N N . ASN A 1 93 ? 11.803 9.863 -2.823 1.00 70.44 93 ASN A N 1
ATOM 736 C CA . ASN A 1 93 ? 10.735 9.654 -3.816 1.00 70.44 93 ASN A CA 1
ATOM 737 C C . ASN A 1 93 ? 9.422 10.424 -3.549 1.00 70.44 93 ASN A C 1
ATOM 739 O O . ASN A 1 93 ? 8.345 9.838 -3.510 1.00 70.44 93 ASN A O 1
ATOM 743 N N . SER A 1 94 ? 9.532 11.741 -3.366 1.00 69.06 94 SER A N 1
ATOM 744 C CA . SER A 1 94 ? 8.413 12.692 -3.404 1.00 69.06 94 SER A CA 1
ATOM 745 C C . SER A 1 94 ? 7.765 12.755 -4.788 1.00 69.06 94 SER A C 1
ATOM 747 O O . SER A 1 94 ? 8.413 12.445 -5.795 1.00 69.06 94 SER A O 1
ATOM 749 N N . ALA A 1 95 ? 6.515 13.220 -4.832 1.00 59.81 95 ALA A N 1
ATOM 750 C CA . ALA A 1 95 ? 5.940 13.707 -6.075 1.00 59.81 95 ALA A CA 1
ATOM 751 C C . ALA A 1 95 ? 6.613 15.048 -6.421 1.00 59.81 95 ALA A C 1
ATOM 753 O O . ALA A 1 95 ? 6.866 15.888 -5.558 1.00 59.81 95 ALA A O 1
ATOM 754 N N . GLY A 1 96 ? 6.964 15.237 -7.681 1.00 56.69 96 GLY A N 1
ATOM 755 C CA . GLY A 1 96 ? 7.491 16.476 -8.225 1.00 56.69 96 GLY A CA 1
ATOM 756 C C . GLY A 1 96 ? 6.835 16.756 -9.568 1.00 56.69 96 GLY A C 1
ATOM 757 O O . GLY A 1 96 ? 6.357 15.848 -10.240 1.00 56.69 96 GLY A O 1
ATOM 758 N N . SER A 1 97 ? 6.818 18.016 -9.983 1.00 49.84 97 SER A N 1
ATOM 759 C CA . SER A 1 97 ? 6.530 18.334 -11.379 1.00 49.84 97 SER A CA 1
ATOM 760 C C . SER A 1 97 ? 7.574 17.626 -12.248 1.00 49.84 97 SER A C 1
ATOM 762 O O . SER A 1 97 ? 8.773 17.871 -12.071 1.00 49.84 97 SER A O 1
ATOM 764 N N . GLY A 1 98 ? 7.117 16.694 -13.088 1.00 46.59 98 GLY A N 1
ATOM 765 C CA . GLY A 1 98 ? 7.932 16.095 -14.146 1.00 46.59 98 GLY A CA 1
ATOM 766 C C . GLY A 1 98 ? 8.439 17.139 -15.127 1.00 46.59 98 GLY A C 1
ATOM 767 O O . GLY A 1 98 ? 7.786 18.202 -15.244 1.00 46.59 98 GLY A O 1
#

pLDDT: mean 85.81, std 10.52, range [46.59, 97.12]

Sequence (98 aa):
MKTYSQEHIDASQARVDANLRADRKQVAKAPSKEFEARFLNDLVLLLDYMFVHRLTGIEGKDGNPLNQVRVLCNSILLNKGKLQVDKLPGWPNSAGSG

Foldseek 3Di:
DDDDDPVLVVVLVVVVVVLVVVVVVVCVVPDDPVVVLVSVLVVLVSVCVSPLVVCVVPQDQQPDPSLVSVQQNCCVPPVVVDRDQDDDVVRPRHRDHD